Protein AF-A0A455U8P8-F1 (afdb_monomer_lite)

InterPro domains:
  IPR001204 Phosphate transporter [PF01384] (26-111)
  IPR001204 Phosphate transporter [PTHR11101] (10-109)

Organism: NCBI:txid115553

pLDDT: mean 70.41, std 20.1, range [30.38, 93.94]

Secondary structure (DSSP, 8-state):
-HHHHHHHHHHHHHHHHHHHHHHHHHHHHHHHHHHHHHHHTTSS-HHHHHHHHHHHHHHHHHHHHHHHHHHHHHHH--SSTTTT-HHHHHHHHHHHHHHHHHHHHHHHHTTTSSS-S---HHHHHHHHHTT---GGG--S----TTSSPPPPPSSS-------

Structure (mmCIF, N/CA/C/O backbone):
data_AF-A0A455U8P8-F1
#
_entry.id   AF-A0A455U8P8-F1
#
loop_
_atom_site.group_PDB
_atom_site.id
_atom_site.type_symbol
_atom_site.label_atom_id
_atom_site.label_alt_id
_atom_site.label_comp_id
_atom_site.label_asym_id
_atom_site.label_entity_id
_atom_site.label_seq_id
_atom_site.pdbx_PDB_ins_code
_atom_site.Cartn_x
_atom_site.Cartn_y
_atom_site.Cartn_z
_atom_site.occupancy
_atom_site.B_iso_or_equiv
_atom_site.auth_seq_id
_atom_site.auth_comp_id
_atom_site.auth_asym_id
_atom_site.auth_atom_id
_atom_site.pdbx_PDB_model_num
ATOM 1 N N . MET A 1 1 ? 19.861 -2.824 -22.947 1.00 58.22 1 MET A N 1
ATOM 2 C CA . MET A 1 1 ? 19.639 -4.209 -22.453 1.00 58.22 1 MET A CA 1
ATOM 3 C C . MET A 1 1 ? 20.683 -4.732 -21.451 1.00 58.22 1 MET A C 1
ATOM 5 O O . MET A 1 1 ? 20.350 -5.640 -20.706 1.00 58.22 1 MET A O 1
ATOM 9 N N . LEU A 1 2 ? 21.905 -4.183 -21.357 1.00 64.19 2 LEU A N 1
ATOM 10 C CA . LEU A 1 2 ? 22.936 -4.694 -20.425 1.00 64.19 2 LEU A CA 1
ATOM 11 C C . LEU A 1 2 ? 22.670 -4.384 -18.937 1.00 64.19 2 LEU A C 1
ATOM 13 O O . LEU A 1 2 ? 22.961 -5.204 -18.075 1.00 64.19 2 LEU A O 1
ATOM 17 N N . ILE A 1 3 ? 22.071 -3.231 -18.626 1.00 69.31 3 ILE A N 1
ATOM 18 C CA . ILE A 1 3 ? 21.894 -2.767 -17.237 1.00 69.31 3 ILE A CA 1
ATOM 19 C C . ILE A 1 3 ? 20.858 -3.607 -16.473 1.00 69.31 3 ILE A C 1
ATOM 21 O O . ILE A 1 3 ? 21.088 -3.963 -15.323 1.00 69.31 3 ILE A O 1
ATOM 25 N N . ILE A 1 4 ? 19.743 -3.973 -17.115 1.00 71.56 4 ILE A N 1
ATOM 26 C CA . ILE A 1 4 ? 18.697 -4.801 -16.490 1.00 71.56 4 ILE A CA 1
ATOM 27 C C . ILE A 1 4 ? 19.189 -6.243 -16.303 1.00 71.56 4 ILE A C 1
ATOM 29 O O . ILE A 1 4 ? 18.927 -6.845 -15.271 1.00 71.56 4 ILE A O 1
ATOM 33 N N . ALA A 1 5 ? 19.945 -6.787 -17.261 1.00 70.12 5 ALA A N 1
ATOM 34 C CA . ALA A 1 5 ? 20.498 -8.137 -17.149 1.00 70.12 5 ALA A CA 1
ATOM 35 C C . ALA A 1 5 ? 21.582 -8.245 -16.058 1.00 70.12 5 ALA A C 1
ATOM 37 O O . ALA A 1 5 ? 21.704 -9.284 -15.420 1.00 70.12 5 ALA A O 1
ATOM 38 N N . GLN A 1 6 ? 22.343 -7.171 -15.819 1.00 77.75 6 GLN A N 1
ATOM 39 C CA . GLN A 1 6 ? 23.411 -7.143 -14.814 1.00 77.75 6 GLN A CA 1
ATOM 40 C C . GLN A 1 6 ? 22.923 -6.745 -13.407 1.00 77.75 6 GLN A C 1
ATOM 42 O O . GLN A 1 6 ? 23.487 -7.199 -12.415 1.00 77.75 6 GLN A O 1
ATOM 47 N N . HIS A 1 7 ? 21.886 -5.905 -13.302 1.00 81.62 7 HIS A N 1
ATOM 48 C CA . HIS A 1 7 ? 21.385 -5.357 -12.031 1.00 81.62 7 HIS A CA 1
ATOM 49 C C . HIS A 1 7 ? 19.903 -5.663 -11.759 1.00 81.62 7 HIS A C 1
ATOM 51 O O . HIS A 1 7 ? 19.291 -5.031 -10.898 1.00 81.62 7 HIS A O 1
ATOM 57 N N . GLY A 1 8 ? 19.317 -6.636 -12.461 1.00 80.75 8 GLY A N 1
ATOM 58 C CA . GLY A 1 8 ? 17.904 -7.010 -12.328 1.00 80.75 8 GLY A CA 1
ATOM 59 C C . GLY A 1 8 ? 17.492 -7.325 -10.890 1.00 80.75 8 GLY A C 1
ATOM 60 O O . GLY A 1 8 ? 16.476 -6.820 -10.423 1.00 80.75 8 GLY A O 1
ATOM 61 N N . GLU A 1 9 ? 18.336 -8.053 -10.156 1.00 84.62 9 GLU A N 1
ATOM 62 C CA . GLU A 1 9 ? 18.112 -8.383 -8.741 1.00 84.62 9 GLU A CA 1
ATOM 63 C C . GLU A 1 9 ? 17.946 -7.133 -7.864 1.00 84.62 9 GLU A C 1
ATOM 65 O O . GLU A 1 9 ? 17.053 -7.061 -7.023 1.00 84.62 9 GLU A O 1
ATOM 70 N N . ILE A 1 10 ? 18.757 -6.097 -8.102 1.00 88.19 10 ILE A N 1
ATOM 71 C CA . ILE A 1 10 ? 18.686 -4.837 -7.350 1.00 88.19 10 ILE A CA 1
ATOM 72 C C . ILE A 1 10 ? 17.360 -4.131 -7.638 1.00 88.19 10 ILE A C 1
ATOM 74 O O . ILE A 1 10 ? 16.717 -3.635 -6.715 1.00 88.19 10 ILE A O 1
ATOM 78 N N . PHE A 1 11 ? 16.916 -4.113 -8.897 1.00 87.38 11 PHE A 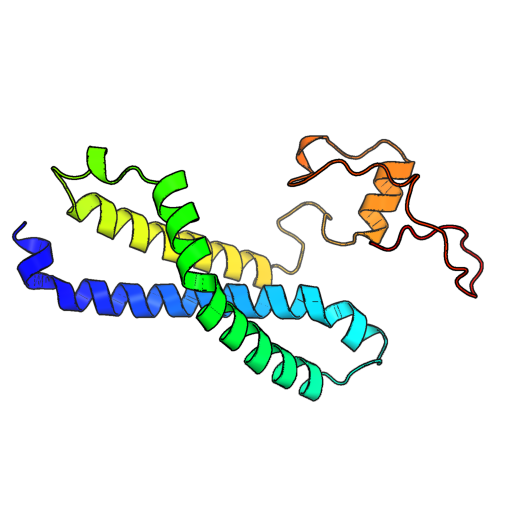N 1
ATOM 79 C CA . PHE A 1 11 ? 15.634 -3.507 -9.256 1.00 87.38 11 PHE A CA 1
ATOM 80 C C . PHE A 1 11 ? 14.444 -4.246 -8.648 1.00 87.38 11 PHE A C 1
ATOM 82 O O . PHE A 1 11 ? 13.507 -3.591 -8.200 1.00 87.38 11 PHE A O 1
ATOM 89 N N . ILE A 1 12 ? 14.487 -5.579 -8.576 1.00 88.75 12 ILE A N 1
ATOM 90 C CA . ILE A 1 12 ? 13.439 -6.375 -7.925 1.00 88.75 12 ILE A CA 1
ATOM 91 C C . ILE A 1 12 ? 13.404 -6.080 -6.424 1.00 88.75 12 ILE A C 1
ATOM 93 O O . ILE A 1 12 ? 12.334 -5.809 -5.883 1.00 88.75 12 ILE A O 1
ATOM 97 N N . ILE A 1 13 ? 14.561 -6.048 -5.757 1.00 91.69 13 ILE A N 1
ATOM 98 C CA . ILE A 1 13 ? 14.643 -5.711 -4.328 1.00 91.69 13 ILE A CA 1
ATOM 99 C C . ILE A 1 13 ? 14.079 -4.307 -4.070 1.00 91.69 13 ILE A C 1
ATOM 101 O O . ILE A 1 13 ? 13.269 -4.125 -3.160 1.00 91.69 13 ILE A O 1
ATOM 105 N N . LEU A 1 14 ? 14.452 -3.319 -4.887 1.00 91.12 14 LEU A N 1
ATOM 106 C CA . LEU A 1 14 ? 13.919 -1.958 -4.785 1.00 91.12 14 LEU A CA 1
ATOM 107 C C . LEU A 1 14 ? 12.408 -1.911 -5.043 1.00 91.12 14 LEU A C 1
ATOM 109 O O . LEU A 1 14 ? 11.691 -1.244 -4.300 1.00 91.12 14 LEU A O 1
ATOM 113 N N . ALA A 1 15 ? 11.910 -2.643 -6.042 1.00 89.94 15 ALA A N 1
ATOM 114 C CA . ALA A 1 15 ? 10.481 -2.738 -6.328 1.00 89.94 15 ALA A CA 1
ATOM 115 C C . ALA A 1 15 ? 9.707 -3.330 -5.143 1.00 89.94 15 ALA A C 1
ATOM 117 O O . ALA A 1 15 ? 8.665 -2.795 -4.770 1.00 89.94 15 ALA A O 1
ATOM 118 N N . CYS A 1 16 ? 10.229 -4.382 -4.507 1.00 91.88 16 CYS A N 1
ATOM 119 C CA . CYS A 1 16 ? 9.635 -4.963 -3.306 1.00 91.88 16 CYS A CA 1
ATOM 120 C C . CYS A 1 16 ? 9.623 -3.968 -2.140 1.00 91.88 16 CYS A C 1
ATOM 122 O O . CYS A 1 16 ? 8.599 -3.830 -1.474 1.00 91.88 16 CYS A O 1
ATOM 124 N N . LEU A 1 17 ? 10.721 -3.243 -1.907 1.00 93.94 17 LEU A N 1
ATOM 125 C CA . LEU A 1 17 ? 10.805 -2.252 -0.829 1.00 93.94 17 LEU A CA 1
ATOM 126 C C . LEU A 1 17 ? 9.837 -1.082 -1.044 1.00 93.94 17 LEU A C 1
ATOM 128 O O . LEU A 1 17 ? 9.094 -0.721 -0.131 1.00 93.94 17 LEU A O 1
ATOM 132 N N . PHE A 1 18 ? 9.810 -0.499 -2.243 1.00 92.69 18 PHE A N 1
ATOM 133 C CA . PHE A 1 18 ? 8.931 0.633 -2.554 1.00 92.69 18 PHE A CA 1
ATOM 134 C C . PHE A 1 18 ? 7.466 0.209 -2.651 1.00 92.69 18 PHE A C 1
ATOM 136 O O . PHE A 1 18 ? 6.588 0.928 -2.176 1.00 92.69 18 PHE A O 1
ATOM 143 N N . GLY A 1 19 ? 7.204 -0.979 -3.198 1.00 90.44 19 GLY A N 1
ATOM 144 C CA . GLY A 1 19 ? 5.880 -1.591 -3.217 1.00 90.44 19 GLY A CA 1
ATOM 145 C C . GLY A 1 19 ? 5.348 -1.843 -1.810 1.00 90.44 19 GLY A C 1
ATOM 146 O O . GLY A 1 19 ? 4.220 -1.465 -1.515 1.00 90.44 19 GLY A O 1
ATOM 147 N N . PHE A 1 20 ? 6.170 -2.391 -0.911 1.00 91.56 20 PHE A N 1
ATOM 148 C CA . PHE A 1 20 ? 5.788 -2.592 0.487 1.00 91.56 20 PHE A CA 1
ATOM 149 C C . PHE A 1 20 ? 5.511 -1.265 1.204 1.00 91.56 20 PHE A C 1
ATOM 151 O O . PHE A 1 20 ? 4.504 -1.133 1.898 1.00 91.56 20 PHE A O 1
ATOM 158 N N . PHE A 1 21 ? 6.373 -0.265 1.002 1.00 91.25 21 PHE A N 1
ATOM 159 C CA . PHE A 1 21 ? 6.192 1.070 1.569 1.00 91.25 21 PHE A CA 1
ATOM 160 C C . PHE A 1 21 ? 4.868 1.714 1.131 1.00 91.25 21 PHE A C 1
ATOM 162 O O . PHE A 1 21 ? 4.121 2.231 1.963 1.00 91.25 21 PHE A O 1
ATOM 169 N N . MET A 1 22 ? 4.549 1.641 -0.161 1.00 89.06 22 MET A N 1
ATOM 170 C CA . MET A 1 22 ? 3.295 2.156 -0.706 1.00 89.06 22 MET A CA 1
ATOM 171 C C . MET A 1 22 ? 2.087 1.357 -0.194 1.00 89.06 22 MET A C 1
ATOM 173 O O . MET A 1 22 ? 1.134 1.958 0.302 1.00 89.06 22 MET A O 1
ATOM 177 N N . ALA A 1 23 ? 2.144 0.021 -0.236 1.00 89.81 23 ALA A N 1
ATOM 178 C CA . ALA A 1 23 ? 1.051 -0.853 0.191 1.00 89.81 23 ALA A CA 1
ATOM 179 C C . ALA A 1 23 ? 0.694 -0.659 1.670 1.00 89.81 23 ALA A C 1
ATOM 181 O O . ALA A 1 23 ? -0.485 -0.629 2.022 1.00 89.81 23 ALA A O 1
ATOM 182 N N . TRP A 1 24 ? 1.695 -0.460 2.533 1.00 88.00 24 TRP A N 1
ATOM 183 C CA . TRP A 1 24 ? 1.458 -0.137 3.937 1.00 88.00 24 TRP A CA 1
ATOM 184 C C . TRP A 1 24 ? 0.693 1.183 4.093 1.00 88.00 24 TRP A C 1
ATOM 186 O O . TRP A 1 24 ? -0.291 1.247 4.835 1.00 88.00 24 TRP A O 1
ATOM 196 N N . GLY A 1 25 ? 1.107 2.223 3.367 1.00 84.62 25 GLY A N 1
ATOM 197 C CA . GLY A 1 25 ? 0.414 3.507 3.373 1.00 84.62 25 GLY A CA 1
ATOM 198 C C . GLY A 1 25 ? -1.031 3.392 2.884 1.00 84.62 25 GLY A C 1
ATOM 199 O O . GLY A 1 25 ? -1.927 3.957 3.508 1.00 84.62 25 GLY A O 1
ATOM 200 N N . VAL A 1 26 ? -1.280 2.659 1.795 1.00 85.50 26 VAL A N 1
ATOM 201 C CA . VAL A 1 26 ? -2.631 2.492 1.225 1.00 85.50 26 VAL A CA 1
ATOM 202 C C . VAL A 1 26 ? -3.526 1.737 2.198 1.00 85.50 26 VAL A C 1
ATOM 204 O O . VAL A 1 26 ? -4.550 2.276 2.612 1.00 85.50 26 VAL A O 1
ATOM 207 N N . GLY A 1 27 ? -3.080 0.576 2.684 1.00 85.88 27 GLY A N 1
ATOM 208 C CA . GLY A 1 27 ? -3.865 -0.232 3.616 1.00 85.88 27 GLY A CA 1
ATOM 209 C C . GLY A 1 27 ? -4.219 0.518 4.905 1.00 85.88 27 GLY A C 1
ATOM 210 O O . GLY A 1 27 ? -5.352 0.451 5.375 1.00 85.88 27 GLY A O 1
ATOM 211 N N . ALA A 1 28 ? -3.296 1.308 5.465 1.00 83.56 28 ALA A N 1
ATOM 212 C CA . ALA A 1 28 ? -3.592 2.111 6.654 1.00 83.56 28 ALA A CA 1
ATOM 213 C C . ALA A 1 28 ? -4.678 3.176 6.400 1.00 83.56 28 ALA A C 1
ATOM 215 O O . ALA A 1 28 ? -5.527 3.421 7.263 1.00 83.56 28 ALA A O 1
ATOM 216 N N . ASN A 1 29 ? -4.664 3.808 5.224 1.00 83.38 29 ASN A N 1
ATOM 217 C CA . ASN A 1 29 ? -5.640 4.832 4.855 1.00 83.38 29 ASN A CA 1
ATOM 218 C C . ASN A 1 29 ? -7.017 4.243 4.533 1.00 83.38 29 ASN A C 1
ATOM 220 O O . ASN A 1 29 ? -8.029 4.842 4.916 1.00 83.38 29 ASN A O 1
ATOM 224 N N . ASP A 1 30 ? -7.050 3.079 3.890 1.00 86.06 30 ASP A N 1
ATOM 225 C CA . ASP A 1 30 ? -8.280 2.402 3.485 1.00 86.06 30 ASP A CA 1
ATOM 226 C C . ASP A 1 30 ? -9.017 1.836 4.699 1.00 86.06 30 ASP A C 1
ATOM 228 O O . ASP A 1 30 ? -10.209 2.096 4.879 1.00 86.06 30 ASP A O 1
ATOM 232 N N . VAL A 1 31 ? -8.296 1.202 5.631 1.00 81.81 31 VAL A N 1
ATOM 233 C CA . VAL A 1 31 ? -8.877 0.709 6.890 1.00 81.81 31 VAL A CA 1
ATOM 234 C C . VAL A 1 31 ? -9.432 1.854 7.737 1.00 81.81 31 VAL A C 1
ATOM 236 O O . VAL A 1 31 ? -10.525 1.736 8.293 1.00 81.81 31 VAL A O 1
ATOM 239 N N . ALA A 1 32 ? -8.727 2.987 7.817 1.00 80.56 32 ALA A N 1
ATOM 240 C CA . ALA A 1 32 ? -9.218 4.160 8.538 1.00 80.56 32 ALA A CA 1
ATOM 241 C C . ALA A 1 32 ? -10.502 4.734 7.912 1.00 80.56 32 ALA A C 1
ATOM 243 O O . ALA A 1 32 ? -11.377 5.217 8.634 1.00 80.56 32 ALA A O 1
ATOM 244 N N . ASN A 1 33 ? -10.628 4.665 6.585 1.00 78.31 33 ASN A N 1
ATOM 245 C CA . ASN A 1 33 ? -11.801 5.141 5.858 1.00 78.31 33 ASN A CA 1
ATOM 246 C C . ASN A 1 33 ? -12.999 4.189 6.002 1.00 78.31 33 ASN A C 1
ATOM 248 O O . ASN A 1 33 ? -14.116 4.643 6.233 1.00 78.31 33 ASN A O 1
ATOM 252 N N . ALA A 1 34 ? -12.764 2.879 5.906 1.00 80.75 34 ALA A N 1
ATOM 253 C CA . ALA A 1 34 ? -13.811 1.860 5.957 1.00 80.75 34 ALA A CA 1
ATOM 254 C C . ALA A 1 34 ? -14.312 1.580 7.384 1.00 80.75 34 ALA A C 1
ATOM 256 O O . ALA A 1 34 ? -15.502 1.359 7.595 1.00 80.75 34 ALA A O 1
ATOM 257 N N . MET A 1 35 ? -13.420 1.603 8.379 1.00 81.00 35 MET A N 1
ATOM 258 C CA . MET A 1 35 ? -13.738 1.19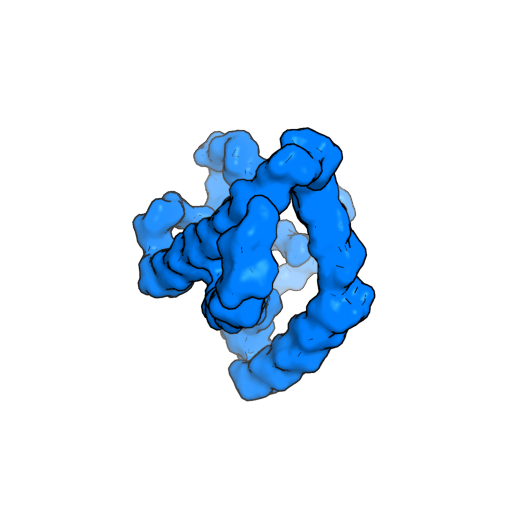3 9.755 1.00 81.00 35 MET A CA 1
ATOM 259 C C . MET A 1 35 ? -13.809 2.361 10.747 1.00 81.00 35 MET A C 1
ATOM 261 O O . MET A 1 35 ? -14.141 2.152 11.915 1.00 81.00 35 MET A O 1
ATOM 265 N N . GLY A 1 36 ? -13.543 3.597 10.312 1.00 79.50 36 GLY A N 1
ATOM 266 C CA . GLY A 1 36 ? -13.541 4.777 11.184 1.00 79.50 36 GLY A CA 1
ATOM 267 C C . GLY A 1 36 ? -14.899 5.075 11.830 1.00 79.50 36 GLY A C 1
ATOM 268 O O . GLY A 1 36 ? -14.961 5.405 13.014 1.00 79.50 36 GLY A O 1
ATOM 269 N N . THR A 1 37 ? -15.999 4.906 11.093 1.00 80.94 37 THR A N 1
ATOM 270 C CA . THR A 1 37 ? -17.366 5.145 11.595 1.00 80.94 37 THR A CA 1
ATOM 271 C C . THR A 1 37 ? -17.833 4.041 12.540 1.00 80.94 37 THR A C 1
ATOM 273 O O . THR A 1 37 ? -18.390 4.340 13.594 1.00 80.94 37 THR A O 1
ATOM 276 N N . SER A 1 38 ? -17.554 2.779 12.211 1.00 81.25 38 SER A N 1
ATOM 277 C CA . SER A 1 38 ? -17.922 1.603 13.013 1.00 81.25 38 SER A CA 1
ATOM 278 C C . SER A 1 38 ? -17.147 1.520 14.332 1.00 81.25 38 SER A C 1
ATOM 280 O O . SER A 1 38 ? -17.705 1.141 15.364 1.00 81.25 38 SER A O 1
ATOM 282 N N . VAL A 1 39 ? -15.868 1.909 14.327 1.00 83.12 39 VAL A N 1
ATOM 283 C CA . VAL A 1 39 ? -15.066 2.036 15.554 1.00 83.12 39 VAL A CA 1
ATOM 284 C C . VAL A 1 39 ? -15.477 3.286 16.343 1.00 83.12 39 VAL A C 1
ATOM 286 O O . VAL A 1 39 ? -15.590 3.232 17.568 1.00 83.12 39 VAL A O 1
ATOM 289 N N . GLY A 1 40 ? -15.758 4.403 15.662 1.00 77.69 40 GLY A N 1
ATOM 290 C CA . GLY A 1 40 ? -16.180 5.664 16.284 1.00 77.69 40 GLY A CA 1
ATOM 291 C C . GLY A 1 40 ? -17.552 5.600 16.964 1.00 77.69 40 GLY A C 1
ATOM 292 O O . GLY A 1 40 ? -17.743 6.203 18.019 1.00 77.69 40 GLY A O 1
ATOM 293 N N . SER A 1 41 ? -18.488 4.817 16.418 1.00 85.75 41 SER A N 1
ATOM 294 C CA . SER A 1 41 ? -19.809 4.555 17.009 1.00 85.75 41 SER A CA 1
ATOM 295 C C . SER A 1 41 ? -19.788 3.506 18.124 1.00 85.75 41 SER A C 1
ATOM 297 O O . SER A 1 41 ? -20.826 3.237 18.726 1.00 85.75 41 SER A O 1
ATOM 299 N N . LYS A 1 42 ? -18.616 2.922 18.421 1.00 81.25 42 LYS A N 1
ATOM 300 C CA . LYS A 1 42 ? -18.432 1.791 19.348 1.00 81.25 42 LYS A CA 1
ATOM 301 C C . LYS A 1 42 ? -19.201 0.525 18.944 1.00 81.25 42 LYS A C 1
ATOM 303 O O . LYS A 1 42 ? -19.416 -0.339 19.789 1.00 81.25 42 LYS A O 1
ATOM 308 N N . ALA A 1 43 ? -19.580 0.387 17.671 1.00 84.25 43 ALA A N 1
ATOM 309 C CA . ALA A 1 43 ? -20.189 -0.841 17.162 1.00 84.25 43 ALA A CA 1
ATOM 310 C C . ALA A 1 43 ? -19.184 -2.007 17.145 1.00 84.25 43 ALA A C 1
ATOM 312 O O . ALA A 1 43 ? -19.553 -3.148 17.415 1.00 84.25 43 ALA A O 1
ATOM 313 N N . ILE A 1 44 ? -17.908 -1.717 16.866 1.00 84.62 44 ILE A N 1
ATOM 314 C CA . ILE A 1 44 ? -16.807 -2.691 16.875 1.00 84.62 44 ILE A CA 1
ATOM 315 C C . ILE A 1 44 ? -15.581 -2.130 17.603 1.00 84.62 44 ILE A C 1
ATOM 317 O O . ILE A 1 44 ? -15.325 -0.926 17.594 1.00 84.62 44 ILE A O 1
ATOM 321 N N . THR A 1 45 ? -14.793 -3.002 18.234 1.00 87.88 45 THR A N 1
ATOM 322 C CA . THR A 1 45 ? -13.537 -2.589 18.883 1.00 87.88 45 THR A CA 1
ATOM 323 C C . THR A 1 45 ? -12.396 -2.461 17.870 1.00 87.88 45 THR A C 1
ATOM 325 O O . THR A 1 45 ? -12.375 -3.150 16.851 1.00 87.88 45 THR A O 1
ATOM 328 N N . ILE A 1 46 ? -11.386 -1.637 18.178 1.00 86.00 46 ILE A N 1
ATOM 329 C CA . ILE A 1 46 ? -10.196 -1.445 17.321 1.00 86.00 46 ILE A CA 1
ATOM 330 C C . ILE A 1 46 ? -9.509 -2.782 17.001 1.00 86.00 46 ILE A C 1
ATOM 332 O O . ILE A 1 46 ? -9.096 -3.017 15.869 1.00 86.00 46 ILE A O 1
ATOM 336 N N . LYS A 1 47 ? -9.429 -3.694 17.979 1.00 86.81 47 LYS A N 1
ATOM 337 C CA . LYS A 1 47 ? -8.802 -5.012 17.787 1.00 86.81 47 LYS A CA 1
ATOM 338 C C . LYS A 1 47 ? -9.564 -5.871 16.774 1.00 86.81 47 LYS A C 1
ATOM 340 O O . LYS A 1 47 ? -8.940 -6.536 15.955 1.00 86.81 47 LYS A O 1
ATOM 345 N N . GLN A 1 48 ? -10.897 -5.837 16.816 1.00 88.00 48 GLN A N 1
ATOM 346 C CA . GLN A 1 48 ? -11.738 -6.554 15.854 1.00 88.00 48 GLN A CA 1
ATOM 347 C C . GLN A 1 48 ? -11.636 -5.933 14.460 1.00 88.00 48 GLN A C 1
ATOM 349 O O . GLN A 1 48 ? -11.498 -6.666 13.486 1.00 88.00 48 GLN A O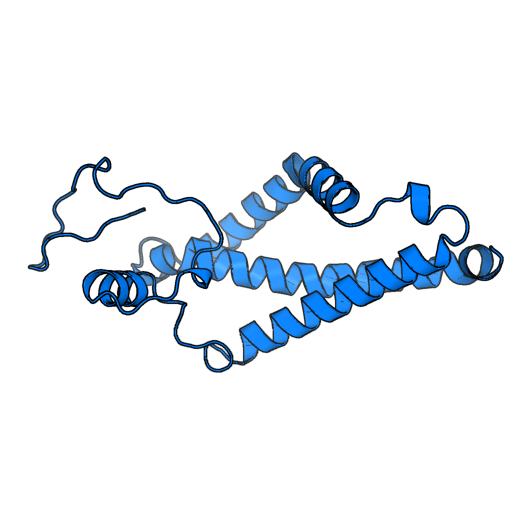 1
ATOM 354 N N . ALA A 1 49 ? -11.633 -4.600 14.371 1.00 86.69 49 ALA A N 1
ATOM 355 C CA . ALA A 1 49 ? -11.487 -3.892 13.103 1.00 86.69 49 ALA A CA 1
ATOM 356 C C . ALA A 1 49 ? -10.171 -4.249 12.391 1.0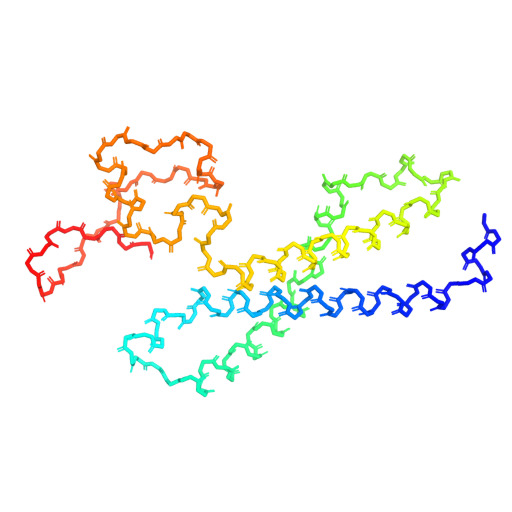0 86.69 49 ALA A C 1
ATOM 358 O O . ALA A 1 49 ? -10.186 -4.512 11.193 1.00 86.69 49 ALA A O 1
ATOM 359 N N . ILE A 1 50 ? -9.055 -4.339 13.126 1.00 88.12 50 ILE A N 1
ATOM 360 C CA . ILE A 1 50 ? -7.755 -4.737 12.561 1.00 88.12 50 ILE A CA 1
ATOM 361 C C . ILE A 1 50 ? -7.786 -6.184 12.051 1.00 88.12 50 ILE A C 1
ATOM 363 O O . ILE A 1 50 ? -7.291 -6.453 10.961 1.00 88.12 50 ILE A O 1
ATOM 367 N N . LEU A 1 51 ? -8.373 -7.119 12.806 1.00 90.31 51 LEU A N 1
ATOM 368 C CA . LEU A 1 51 ? -8.428 -8.525 12.391 1.00 90.31 51 LEU A CA 1
ATOM 369 C C . LEU A 1 51 ? -9.256 -8.706 11.109 1.00 90.31 51 LEU A C 1
ATOM 371 O O . LEU A 1 51 ? -8.838 -9.418 10.199 1.00 90.31 51 LEU A O 1
ATOM 375 N N . ILE A 1 52 ? -10.405 -8.032 11.034 1.00 89.06 52 ILE A N 1
ATOM 376 C CA . ILE A 1 52 ? -11.268 -8.023 9.847 1.00 89.06 52 ILE A CA 1
ATOM 377 C C . ILE A 1 52 ? -10.514 -7.400 8.669 1.00 89.06 52 ILE A C 1
ATOM 379 O O . ILE A 1 52 ? -10.455 -8.008 7.605 1.00 89.06 52 ILE A O 1
ATOM 383 N N . ALA A 1 53 ? -9.886 -6.239 8.870 1.00 88.69 53 ALA A N 1
ATOM 384 C CA . ALA A 1 53 ? -9.098 -5.572 7.841 1.00 88.69 53 ALA A CA 1
ATOM 385 C C . ALA A 1 53 ? -8.024 -6.489 7.246 1.00 88.69 53 ALA A C 1
ATOM 387 O O . ALA A 1 53 ? -7.972 -6.645 6.036 1.00 88.69 53 ALA A O 1
ATOM 388 N N . VAL A 1 54 ? -7.220 -7.164 8.074 1.00 90.19 54 VAL A N 1
ATOM 389 C CA . VAL A 1 54 ? -6.159 -8.057 7.579 1.00 90.19 54 VAL A CA 1
ATOM 390 C C . VAL A 1 54 ? -6.721 -9.171 6.694 1.00 90.19 54 VAL A C 1
ATOM 392 O O . VAL A 1 54 ? -6.159 -9.447 5.638 1.00 90.19 54 VAL A O 1
ATOM 395 N N . VAL A 1 55 ? -7.827 -9.802 7.094 1.00 92.25 55 VAL A N 1
ATOM 396 C CA . VAL A 1 55 ? -8.420 -10.907 6.328 1.00 92.25 55 VAL A CA 1
ATOM 397 C C . VAL A 1 55 ? -9.023 -10.407 5.016 1.00 92.25 55 VAL A C 1
ATOM 399 O O . VAL A 1 55 ? -8.725 -10.962 3.962 1.00 92.25 55 VAL A O 1
ATOM 402 N N . PHE A 1 56 ? -9.854 -9.367 5.058 1.00 90.19 56 PHE A N 1
ATOM 403 C CA . PHE A 1 56 ? -10.570 -8.897 3.872 1.00 90.19 56 PHE A CA 1
ATOM 404 C C . PHE A 1 56 ? -9.668 -8.156 2.879 1.00 90.19 56 PHE A C 1
ATOM 406 O O . PHE A 1 56 ? -9.817 -8.372 1.679 1.00 90.19 56 PHE A O 1
ATOM 413 N N . GLU A 1 57 ? -8.695 -7.370 3.345 1.00 89.69 57 GLU A N 1
ATOM 414 C CA . GLU A 1 57 ? -7.716 -6.708 2.470 1.00 89.69 57 GLU A CA 1
ATOM 415 C C . GLU A 1 57 ? -6.808 -7.734 1.784 1.00 89.69 57 GLU A C 1
ATOM 417 O O . GLU A 1 57 ? -6.574 -7.662 0.578 1.00 89.69 57 GLU A O 1
ATOM 422 N N . PHE A 1 58 ? -6.344 -8.749 2.522 1.00 90.81 58 PHE A N 1
ATOM 423 C CA . PHE A 1 58 ? -5.525 -9.810 1.939 1.00 90.81 58 PHE A CA 1
ATOM 424 C C . PHE A 1 58 ? -6.310 -10.641 0.917 1.00 90.81 58 PHE A C 1
ATOM 426 O O . PHE A 1 58 ? -5.813 -10.911 -0.177 1.00 90.81 58 PHE A O 1
ATOM 433 N N . LEU A 1 59 ? -7.551 -11.020 1.242 1.00 92.44 59 LEU A N 1
ATOM 434 C CA . LEU A 1 59 ? -8.417 -11.753 0.318 1.00 92.44 59 LEU A CA 1
ATOM 435 C C . LEU A 1 59 ? -8.756 -10.924 -0.925 1.00 92.44 59 LEU A C 1
ATOM 437 O O . LEU A 1 59 ? -8.731 -11.463 -2.028 1.00 92.44 59 LEU A O 1
ATOM 441 N N . GLY A 1 60 ? -9.028 -9.627 -0.772 1.00 88.56 60 GLY A N 1
ATOM 442 C CA . GLY A 1 60 ? -9.272 -8.719 -1.892 1.00 88.56 60 GLY A CA 1
ATOM 443 C C . GLY A 1 60 ? -8.062 -8.617 -2.820 1.00 88.56 60 GLY A C 1
ATOM 444 O O . GLY A 1 60 ? -8.198 -8.785 -4.034 1.00 88.56 60 GLY A O 1
ATOM 445 N N . ALA A 1 61 ? -6.866 -8.439 -2.253 1.00 88.12 61 ALA A N 1
ATOM 446 C CA . ALA A 1 61 ? -5.623 -8.406 -3.018 1.00 88.12 61 ALA A CA 1
ATOM 447 C C . ALA A 1 61 ? -5.364 -9.726 -3.767 1.00 88.12 61 ALA A C 1
ATOM 449 O O . ALA A 1 61 ? -4.969 -9.700 -4.932 1.00 88.12 61 ALA A O 1
ATOM 450 N N . TRP A 1 62 ? -5.629 -10.874 -3.133 1.00 90.44 62 TRP A N 1
ATOM 451 C CA . TRP A 1 62 ? -5.423 -12.192 -3.740 1.00 90.44 62 TRP A CA 1
ATOM 452 C C . TRP A 1 62 ? -6.437 -12.514 -4.846 1.00 90.44 62 TRP A C 1
ATOM 454 O O . TRP A 1 62 ? -6.061 -13.040 -5.892 1.00 90.44 62 TRP A O 1
ATOM 464 N N . LEU A 1 63 ? -7.720 -12.215 -4.624 1.00 90.50 63 LEU A N 1
ATOM 465 C CA . LEU A 1 63 ? -8.805 -12.608 -5.529 1.00 90.50 63 LEU A CA 1
ATOM 466 C C . LEU A 1 63 ? -9.016 -11.617 -6.681 1.00 90.50 63 LEU A C 1
ATOM 468 O O . LEU A 1 63 ? -9.276 -12.048 -7.800 1.00 90.50 63 LEU A O 1
ATOM 472 N N . ALA A 1 64 ? -8.908 -10.310 -6.425 1.00 89.12 64 ALA A N 1
ATOM 473 C CA . ALA A 1 64 ? -9.255 -9.258 -7.389 1.00 89.12 64 ALA A CA 1
ATOM 474 C C . ALA A 1 64 ? -8.063 -8.379 -7.818 1.00 89.12 64 ALA A C 1
ATOM 476 O O . ALA A 1 64 ? -8.163 -7.630 -8.791 1.00 89.12 64 ALA A O 1
ATOM 477 N N . GLY A 1 65 ? -6.912 -8.475 -7.143 1.00 85.75 65 GLY A N 1
ATOM 478 C CA . GLY A 1 65 ? -5.759 -7.606 -7.410 1.00 85.75 65 GLY A CA 1
ATOM 479 C C . GLY A 1 65 ? -5.172 -7.755 -8.819 1.00 85.75 65 GLY A C 1
ATOM 480 O O . GLY A 1 65 ? -4.763 -6.765 -9.431 1.00 85.75 65 GLY A O 1
ATOM 481 N N . GLY A 1 66 ? -5.169 -8.975 -9.368 1.00 85.88 66 GLY A N 1
ATOM 482 C CA . GLY A 1 66 ? -4.631 -9.254 -10.703 1.00 85.88 66 GLY A CA 1
ATOM 483 C C . GLY A 1 66 ? -5.390 -8.545 -11.828 1.00 85.88 66 GLY A C 1
ATOM 484 O O . GLY A 1 66 ? -4.777 -7.966 -12.725 1.00 85.88 66 GLY A O 1
ATOM 485 N N . GLU A 1 67 ? -6.722 -8.537 -11.769 1.00 87.25 67 GLU A N 1
ATOM 486 C CA . GLU A 1 67 ? -7.555 -7.916 -12.803 1.00 87.25 67 GLU A CA 1
ATOM 487 C C . GLU A 1 67 ? -7.467 -6.384 -12.761 1.00 87.25 67 GLU A C 1
ATOM 489 O O . GLU A 1 67 ? -7.277 -5.751 -13.801 1.00 87.25 67 GLU A O 1
ATOM 494 N N . VAL A 1 68 ? -7.462 -5.790 -11.563 1.00 84.50 68 VAL A N 1
ATOM 495 C CA . VAL A 1 68 ? -7.291 -4.337 -11.377 1.00 84.50 68 VAL A CA 1
ATOM 496 C C . VAL A 1 68 ? -5.897 -3.875 -11.809 1.00 84.50 68 VAL A C 1
ATOM 498 O O . VAL A 1 68 ? -5.750 -2.849 -12.470 1.00 84.50 68 VAL A O 1
ATOM 501 N N . THR A 1 69 ? -4.849 -4.645 -11.509 1.00 84.94 69 THR A N 1
ATOM 502 C CA . THR A 1 69 ? -3.487 -4.280 -11.933 1.00 84.94 69 THR A CA 1
ATOM 503 C C . THR A 1 69 ? -3.353 -4.315 -13.457 1.00 84.94 69 THR A C 1
ATOM 505 O O . THR A 1 69 ? -2.708 -3.446 -14.046 1.00 84.94 69 THR A O 1
ATOM 508 N N . ASN A 1 70 ? -3.998 -5.280 -14.118 1.00 82.25 70 ASN A N 1
ATOM 509 C CA . ASN A 1 70 ? -3.984 -5.391 -15.576 1.00 82.25 70 ASN A CA 1
ATOM 510 C C . ASN A 1 70 ? -4.696 -4.219 -16.262 1.00 82.25 70 ASN A C 1
ATOM 512 O O . ASN A 1 70 ? -4.212 -3.739 -17.289 1.00 82.25 70 ASN A O 1
ATOM 516 N N . THR A 1 71 ? -5.813 -3.744 -15.708 1.00 85.06 71 THR A N 1
ATOM 517 C CA . THR A 1 71 ? -6.537 -2.590 -16.260 1.00 85.06 71 THR A CA 1
ATOM 518 C C . THR A 1 71 ? -5.784 -1.284 -16.024 1.00 85.06 71 THR A C 1
ATOM 520 O O . THR A 1 71 ? -5.661 -0.493 -16.956 1.00 85.06 71 THR A O 1
ATOM 523 N N . ILE A 1 72 ? -5.186 -1.085 -14.844 1.00 83.06 72 ILE A N 1
ATOM 524 C CA . ILE A 1 72 ? -4.360 0.098 -14.554 1.00 83.06 72 ILE A CA 1
ATOM 525 C C . ILE A 1 72 ? -3.116 0.132 -15.448 1.00 83.06 72 ILE A C 1
ATOM 527 O O . ILE A 1 72 ? -2.817 1.166 -16.045 1.00 83.06 72 ILE A O 1
ATOM 531 N N . ARG A 1 73 ? -2.403 -0.996 -15.588 1.00 76.50 73 ARG A N 1
ATOM 532 C CA . ARG A 1 73 ? -1.193 -1.060 -16.419 1.00 76.50 73 ARG A CA 1
ATOM 533 C C . ARG A 1 73 ? -1.496 -0.680 -17.866 1.00 76.50 73 ARG A C 1
ATOM 535 O O . ARG A 1 73 ? -0.802 0.172 -18.403 1.00 76.50 73 ARG A O 1
ATOM 542 N N . LYS A 1 74 ? -2.533 -1.277 -18.461 1.00 78.19 74 LYS A N 1
ATOM 543 C CA . LYS A 1 74 ? -2.926 -1.024 -19.859 1.00 78.19 74 LYS A CA 1
ATOM 544 C C . LYS A 1 74 ? -3.563 0.351 -20.069 1.00 78.19 74 LYS A C 1
ATOM 546 O O . LYS A 1 74 ? -3.451 0.906 -21.151 1.00 78.19 74 LYS A O 1
ATOM 551 N N . GLY A 1 75 ? -4.246 0.888 -19.058 1.00 77.44 75 GLY A N 1
ATOM 552 C CA . GLY A 1 75 ? -4.931 2.177 -19.150 1.00 77.44 75 GLY A CA 1
ATOM 553 C C . GLY A 1 75 ? -4.011 3.394 -19.028 1.00 77.44 75 GLY A C 1
ATOM 554 O O . GLY A 1 75 ? -4.402 4.477 -19.451 1.00 77.44 75 GLY A O 1
ATOM 555 N N . ILE A 1 76 ? -2.815 3.235 -18.446 1.00 78.88 76 ILE A N 1
ATOM 556 C CA . ILE A 1 76 ? -1.877 4.344 -18.195 1.00 78.88 76 ILE A CA 1
ATOM 557 C C . ILE A 1 76 ? -0.633 4.255 -19.084 1.00 78.88 76 ILE A C 1
ATOM 559 O O . ILE A 1 76 ? -0.158 5.281 -19.565 1.00 78.88 76 ILE A O 1
ATOM 563 N N . ILE A 1 77 ? -0.081 3.055 -19.279 1.00 76.62 77 ILE A N 1
ATOM 564 C CA . ILE A 1 77 ? 1.184 2.856 -19.991 1.00 76.62 77 ILE A CA 1
ATOM 565 C C . ILE A 1 77 ? 0.948 1.881 -21.137 1.00 76.62 77 ILE A C 1
ATOM 567 O O . ILE A 1 77 ? 0.649 0.711 -20.902 1.00 76.62 77 ILE A O 1
ATOM 571 N N . ASP A 1 78 ? 1.143 2.354 -22.365 1.00 80.38 78 ASP A N 1
ATOM 572 C CA . ASP A 1 78 ? 1.157 1.504 -23.550 1.00 80.38 78 ASP A CA 1
ATOM 573 C C . ASP A 1 78 ? 2.533 0.812 -23.670 1.00 80.38 78 ASP A C 1
ATOM 575 O O . ASP A 1 78 ? 3.543 1.480 -23.925 1.00 80.38 78 ASP A O 1
ATOM 579 N N . PRO A 1 79 ? 2.622 -0.512 -23.434 1.00 72.81 79 PRO A N 1
ATOM 580 C CA . PRO A 1 79 ? 3.883 -1.234 -23.497 1.00 72.81 79 PRO A CA 1
ATOM 581 C C . PRO A 1 79 ? 4.393 -1.410 -24.932 1.00 72.81 79 PRO A C 1
ATOM 583 O O . PRO A 1 79 ? 5.580 -1.692 -25.086 1.00 72.81 79 PRO A O 1
ATOM 586 N N . GLU A 1 80 ? 3.550 -1.257 -25.962 1.00 79.56 80 GLU A N 1
ATOM 587 C CA . GLU A 1 80 ? 3.968 -1.352 -27.363 1.00 79.56 80 GLU A CA 1
ATOM 588 C C . GLU A 1 80 ? 4.837 -0.157 -27.780 1.00 79.56 80 GLU A C 1
ATOM 590 O O . GLU A 1 80 ? 5.808 -0.332 -28.513 1.00 79.56 80 GLU A O 1
ATOM 595 N N . LEU A 1 81 ? 4.568 1.034 -27.238 1.00 77.56 81 LEU A N 1
ATOM 596 C CA . LEU A 1 81 ? 5.345 2.251 -27.514 1.00 77.56 81 LEU A CA 1
ATOM 597 C C . LEU A 1 81 ? 6.711 2.296 -26.807 1.00 77.56 81 LEU A C 1
ATOM 599 O O . LEU A 1 81 ? 7.554 3.121 -27.147 1.00 77.56 81 LEU A O 1
ATOM 603 N N . LEU A 1 82 ? 6.932 1.438 -25.808 1.00 73.56 82 LEU A N 1
ATOM 604 C CA . LEU A 1 82 ? 8.134 1.411 -24.961 1.00 73.56 82 LEU A CA 1
ATOM 605 C C . LEU A 1 82 ? 8.990 0.150 -25.181 1.00 73.56 82 LEU A C 1
ATOM 607 O O . LEU A 1 82 ? 9.904 -0.112 -24.395 1.00 73.56 82 LEU A O 1
ATOM 611 N N . GLN A 1 83 ? 8.713 -0.634 -26.232 1.00 74.56 83 GLN A N 1
ATOM 612 C CA . GLN A 1 83 ? 9.441 -1.879 -26.523 1.00 74.56 83 GLN A CA 1
ATOM 613 C C . GLN A 1 83 ? 10.923 -1.647 -26.836 1.00 74.56 83 GLN A C 1
ATOM 615 O O . GLN A 1 83 ? 11.754 -2.484 -26.476 1.00 74.56 83 GLN A O 1
ATOM 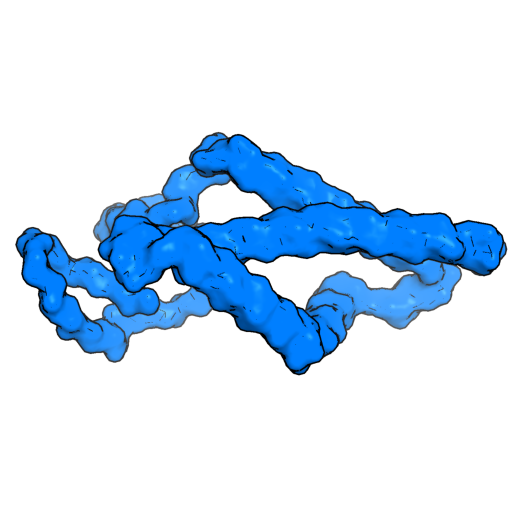620 N N . ASP A 1 84 ? 11.257 -0.505 -27.439 1.00 77.38 84 ASP A N 1
ATOM 621 C CA . ASP A 1 84 ? 12.635 -0.151 -27.789 1.00 77.38 84 ASP A CA 1
ATOM 622 C C . ASP A 1 84 ? 13.496 0.152 -26.545 1.00 77.38 84 ASP A C 1
ATOM 624 O O . ASP A 1 84 ? 14.697 -0.126 -26.533 1.00 77.38 84 ASP A O 1
ATOM 628 N N . ASP A 1 85 ? 12.879 0.627 -25.453 1.00 79.12 85 ASP A N 1
ATOM 629 C CA . ASP A 1 85 ? 13.558 1.027 -24.214 1.00 79.12 85 ASP A CA 1
ATOM 630 C C . ASP A 1 85 ? 12.832 0.541 -22.938 1.00 79.12 85 ASP A C 1
ATOM 632 O O . ASP A 1 85 ? 12.312 1.337 -22.146 1.00 79.12 85 ASP A O 1
ATOM 636 N N . PRO A 1 86 ? 12.877 -0.769 -22.617 1.00 78.56 86 PRO A N 1
ATOM 637 C CA . PRO A 1 86 ? 12.191 -1.327 -21.441 1.00 78.56 86 PRO A CA 1
ATOM 638 C C . PRO A 1 86 ? 12.755 -0.824 -20.103 1.00 78.56 86 PRO A C 1
ATOM 640 O O . PRO A 1 86 ? 12.111 -0.906 -19.060 1.00 78.56 86 PRO A O 1
ATOM 643 N N . GLN A 1 87 ? 13.970 -0.284 -20.127 1.00 81.25 87 GLN A N 1
ATOM 644 C CA . GLN A 1 87 ? 14.634 0.345 -18.986 1.00 81.25 87 GLN A CA 1
ATOM 645 C C . GLN A 1 87 ? 13.872 1.583 -18.500 1.00 81.25 87 GLN A C 1
ATOM 647 O O . GLN A 1 87 ? 13.749 1.785 -17.292 1.00 81.25 87 GLN A O 1
ATOM 652 N N . LEU A 1 88 ? 13.290 2.361 -19.416 1.00 83.12 88 LEU A N 1
ATOM 653 C CA . LEU A 1 88 ? 12.505 3.539 -19.057 1.00 83.12 88 LEU A CA 1
ATOM 654 C C . LEU A 1 88 ? 11.217 3.150 -18.317 1.00 83.12 88 LEU A C 1
ATOM 656 O O . LEU A 1 88 ? 10.832 3.813 -17.355 1.00 83.12 88 LEU A O 1
ATOM 660 N N . LEU A 1 89 ? 10.601 2.032 -18.710 1.00 84.06 89 LEU A N 1
ATOM 661 C CA . LEU A 1 89 ? 9.403 1.498 -18.065 1.00 84.06 89 LEU A CA 1
ATOM 662 C C . LEU A 1 89 ? 9.681 1.069 -16.615 1.00 84.06 89 LEU A C 1
ATOM 664 O O . LEU A 1 89 ? 8.903 1.401 -15.721 1.00 84.06 89 LEU A O 1
ATOM 668 N N . VAL A 1 90 ? 10.812 0.405 -16.354 1.00 85.81 90 VAL A N 1
ATOM 669 C CA . VAL A 1 90 ? 11.207 0.003 -14.990 1.00 85.81 90 VAL A CA 1
ATOM 670 C C . VAL A 1 90 ? 11.460 1.226 -14.105 1.00 85.81 90 VAL A C 1
ATOM 672 O O . VAL A 1 90 ? 10.935 1.296 -12.992 1.00 85.81 90 VAL A O 1
ATOM 675 N N . TYR A 1 91 ? 12.207 2.219 -14.595 1.00 86.31 91 TYR A N 1
ATOM 676 C CA . TYR A 1 91 ? 12.452 3.452 -13.840 1.00 86.31 91 TYR A CA 1
ATOM 677 C C . TYR A 1 91 ? 11.162 4.231 -13.571 1.00 86.31 91 TYR A C 1
ATOM 679 O O . TYR A 1 91 ? 10.966 4.709 -12.454 1.00 86.31 91 TYR A O 1
ATOM 687 N N . GLY A 1 92 ? 10.260 4.309 -14.553 1.00 87.12 92 GLY A N 1
ATOM 688 C CA . GLY A 1 92 ? 8.959 4.959 -14.407 1.00 87.12 92 GLY A CA 1
ATOM 689 C C . GLY A 1 92 ? 8.090 4.304 -13.333 1.00 87.12 92 GLY A C 1
ATOM 690 O O . GLY A 1 92 ? 7.547 4.999 -12.476 1.00 87.12 92 GLY A O 1
ATOM 691 N N . MET A 1 93 ? 8.010 2.970 -13.315 1.00 88.00 93 MET A N 1
ATOM 692 C CA . MET A 1 93 ? 7.242 2.237 -12.302 1.00 88.00 93 MET A CA 1
ATOM 693 C C . MET A 1 93 ? 7.829 2.402 -10.892 1.00 88.00 93 MET A C 1
ATOM 695 O O . MET A 1 93 ? 7.082 2.643 -9.943 1.00 88.00 93 MET A O 1
ATOM 699 N N . LEU A 1 94 ? 9.157 2.341 -10.742 1.00 89.69 94 LEU A N 1
ATOM 700 C CA . LEU A 1 94 ? 9.825 2.559 -9.452 1.00 89.69 94 LEU A CA 1
ATOM 701 C C . LEU A 1 94 ? 9.637 3.993 -8.936 1.00 89.69 94 LEU A C 1
ATOM 703 O O . LEU A 1 94 ? 9.345 4.192 -7.755 1.00 89.69 94 LEU A O 1
ATOM 707 N N . ALA A 1 95 ? 9.765 4.990 -9.817 1.00 89.81 95 ALA A N 1
ATOM 708 C CA . ALA A 1 95 ? 9.539 6.391 -9.475 1.00 89.81 95 ALA A CA 1
ATOM 709 C C . ALA A 1 95 ? 8.078 6.651 -9.080 1.00 89.81 95 ALA A C 1
ATOM 711 O O . ALA A 1 95 ? 7.829 7.359 -8.105 1.00 89.81 95 ALA A O 1
ATOM 712 N N . ALA A 1 96 ? 7.116 6.045 -9.785 1.00 88.62 96 ALA A N 1
ATOM 713 C CA . ALA A 1 96 ? 5.696 6.153 -9.463 1.00 88.62 96 ALA A CA 1
ATOM 714 C C . ALA A 1 96 ? 5.364 5.549 -8.088 1.00 88.62 96 ALA A C 1
ATOM 716 O O . ALA A 1 96 ? 4.652 6.182 -7.309 1.00 88.62 96 ALA A O 1
ATOM 717 N N . LEU A 1 97 ? 5.918 4.375 -7.755 1.00 88.12 97 LEU A N 1
ATOM 718 C CA . LEU A 1 97 ? 5.739 3.740 -6.441 1.00 88.12 97 LEU A CA 1
ATOM 719 C C . LEU A 1 97 ? 6.259 4.623 -5.301 1.00 88.12 97 LEU A C 1
ATOM 721 O O . LEU A 1 97 ? 5.561 4.817 -4.304 1.00 88.12 97 LEU A O 1
ATOM 725 N N . LEU A 1 98 ? 7.455 5.196 -5.461 1.00 89.38 98 LEU A N 1
ATOM 726 C CA . LEU A 1 98 ? 8.022 6.126 -4.485 1.00 89.38 98 LEU A CA 1
ATOM 727 C C . LEU A 1 98 ? 7.203 7.406 -4.363 1.00 89.38 98 LEU A C 1
ATOM 729 O O . LEU A 1 98 ? 6.848 7.789 -3.254 1.00 89.38 98 LEU A O 1
ATOM 733 N N . ALA A 1 99 ? 6.881 8.058 -5.481 1.00 88.50 99 ALA A N 1
ATOM 734 C CA . ALA A 1 99 ? 6.125 9.305 -5.474 1.00 88.50 99 ALA A CA 1
ATOM 735 C C . ALA A 1 99 ? 4.752 9.122 -4.814 1.00 88.50 99 ALA A C 1
ATOM 737 O O . ALA A 1 99 ? 4.386 9.903 -3.935 1.00 88.50 99 ALA A O 1
ATOM 738 N N . ALA A 1 100 ? 4.027 8.058 -5.178 1.00 84.50 100 ALA A N 1
ATOM 739 C CA . ALA A 1 100 ? 2.740 7.723 -4.580 1.00 84.50 100 ALA A CA 1
ATOM 740 C C . ALA A 1 100 ? 2.875 7.420 -3.081 1.00 84.50 100 ALA A C 1
ATOM 742 O O . ALA A 1 100 ? 2.149 8.003 -2.277 1.00 84.50 100 ALA A O 1
ATOM 743 N N . GLY A 1 101 ? 3.830 6.571 -2.685 1.00 83.12 101 GLY A N 1
ATOM 744 C CA . GLY A 1 101 ? 4.061 6.229 -1.280 1.00 83.12 101 GLY A CA 1
ATOM 745 C C . GLY A 1 101 ? 4.464 7.438 -0.431 1.00 83.12 101 GLY A C 1
ATOM 746 O O . GLY A 1 101 ? 3.913 7.656 0.647 1.00 83.12 101 GLY A O 1
ATOM 747 N N . THR A 1 102 ? 5.383 8.274 -0.921 1.00 86.50 102 THR A N 1
ATOM 748 C CA . THR A 1 102 ? 5.820 9.490 -0.223 1.00 86.50 102 THR A CA 1
ATOM 749 C C . THR A 1 102 ? 4.670 10.476 -0.088 1.00 86.50 102 THR A C 1
ATOM 751 O O . THR A 1 102 ? 4.465 11.020 0.996 1.00 86.50 102 THR A O 1
ATOM 754 N N . TRP A 1 103 ? 3.889 10.687 -1.150 1.00 82.50 103 TRP A N 1
ATOM 755 C CA . TRP A 1 103 ? 2.737 11.582 -1.096 1.00 82.50 103 TRP A CA 1
ATOM 756 C C . TRP A 1 103 ? 1.681 11.094 -0.109 1.00 82.50 103 TRP A C 1
ATOM 758 O O . TRP A 1 103 ? 1.141 11.881 0.668 1.00 82.50 103 TRP A O 1
ATOM 768 N N . LEU A 1 104 ? 1.432 9.788 -0.092 1.00 79.88 104 LEU A N 1
ATOM 769 C CA . LEU A 1 104 ? 0.481 9.168 0.813 1.00 79.88 104 LEU A CA 1
ATOM 770 C C . LEU A 1 104 ? 0.927 9.282 2.274 1.00 79.88 104 LEU A C 1
ATOM 772 O O . LEU A 1 104 ? 0.129 9.658 3.127 1.00 79.88 104 LEU A O 1
ATOM 776 N N . LEU A 1 105 ? 2.212 9.061 2.556 1.00 79.62 105 LEU A N 1
ATOM 777 C CA . LEU A 1 105 ? 2.785 9.261 3.887 1.00 79.62 105 LEU A CA 1
ATOM 778 C C . LEU A 1 105 ? 2.688 10.727 4.324 1.00 79.62 105 LEU A C 1
ATOM 780 O O . LEU A 1 105 ? 2.270 11.009 5.447 1.00 79.62 105 LEU A O 1
ATOM 784 N N . VAL A 1 106 ? 3.005 11.671 3.434 1.00 79.50 106 VAL A N 1
ATOM 785 C CA . VAL A 1 106 ? 2.847 13.108 3.703 1.00 79.50 106 VAL A CA 1
ATOM 786 C C . VAL A 1 106 ? 1.383 13.453 3.987 1.00 79.50 106 VAL A C 1
ATOM 788 O O . VAL A 1 106 ? 1.108 14.209 4.922 1.00 79.50 106 VAL A O 1
ATOM 791 N N . ALA A 1 107 ? 0.440 12.888 3.231 1.00 70.62 107 ALA A N 1
ATOM 792 C CA . ALA A 1 107 ? -0.989 13.097 3.431 1.00 70.62 107 ALA A CA 1
ATOM 793 C C . ALA A 1 107 ? -1.473 12.534 4.779 1.00 70.62 107 ALA A C 1
ATOM 795 O O . ALA A 1 107 ? -2.184 13.231 5.507 1.00 70.62 107 ALA A O 1
ATOM 796 N N . SER A 1 108 ? -1.046 11.323 5.146 1.00 71.25 108 SER A N 1
ATOM 797 C CA . SER A 1 108 ? -1.387 10.691 6.425 1.00 71.25 108 SER A CA 1
ATOM 798 C C . SER A 1 108 ? -0.768 11.426 7.618 1.00 71.25 108 SER A C 1
ATOM 800 O O . SER A 1 108 ? -1.446 11.636 8.621 1.00 71.25 108 SER A O 1
ATOM 802 N N . MET A 1 109 ? 0.485 11.886 7.515 1.00 68.00 109 MET A N 1
ATOM 803 C CA . MET A 1 109 ? 1.158 12.634 8.587 1.00 68.00 109 MET A CA 1
ATOM 804 C C . MET A 1 109 ? 0.581 14.035 8.794 1.00 68.00 109 MET A C 1
ATOM 806 O O . MET A 1 109 ? 0.480 14.500 9.927 1.00 68.00 109 MET A O 1
ATOM 810 N N . ARG A 1 110 ? 0.206 14.733 7.715 1.00 61.88 110 ARG A N 1
ATOM 811 C CA . ARG A 1 110 ? -0.325 16.104 7.799 1.00 61.88 110 ARG A CA 1
ATOM 812 C C . ARG A 1 110 ? -1.815 16.174 8.126 1.00 61.88 110 ARG A C 1
ATOM 814 O O . ARG A 1 110 ? -2.361 17.276 8.113 1.00 61.88 110 ARG A O 1
ATOM 821 N N . GLY A 1 111 ? -2.462 15.041 8.416 1.00 53.50 111 GLY A N 1
ATOM 822 C CA . GLY A 1 111 ? -3.715 14.958 9.179 1.00 53.50 111 GLY A CA 1
ATOM 823 C C . GLY A 1 111 ? -4.841 15.919 8.772 1.00 53.50 111 GLY A C 1
ATOM 824 O O . GLY A 1 111 ? -5.627 16.309 9.629 1.00 53.50 111 GLY A O 1
ATOM 825 N N . GLY A 1 112 ? -4.920 16.329 7.499 1.00 53.53 112 GLY A N 1
ATOM 826 C CA . GLY A 1 112 ? -5.958 17.240 6.997 1.00 53.53 112 GLY A CA 1
ATOM 827 C C . GLY A 1 112 ? -5.600 18.729 6.863 1.00 53.53 112 GLY A C 1
ATOM 828 O O . GLY A 1 112 ? -6.515 19.545 6.867 1.00 53.53 112 GLY A O 1
ATOM 829 N N . GLN A 1 113 ? -4.324 19.114 6.726 1.00 42.31 113 GLN A N 1
ATOM 830 C CA . GLN A 1 113 ? -3.946 20.534 6.540 1.00 42.31 113 GLN A CA 1
ATOM 831 C C . GLN A 1 113 ? -3.400 20.899 5.149 1.00 42.31 113 GLN A C 1
ATOM 833 O O . GLN A 1 113 ? -3.272 22.080 4.842 1.00 42.31 113 GLN A O 1
ATOM 838 N N . PHE A 1 114 ? -3.064 19.919 4.303 1.00 42.81 114 PHE A N 1
ATOM 839 C CA . PHE A 1 114 ? -2.496 20.195 2.973 1.00 42.81 114 PHE A CA 1
ATOM 840 C C . PHE A 1 114 ? -3.539 20.215 1.841 1.00 42.81 114 PHE A C 1
ATOM 842 O O . PHE A 1 114 ? -3.328 20.859 0.819 1.00 42.81 114 PHE A O 1
ATOM 849 N N . LEU A 1 115 ? -4.683 19.558 2.030 1.00 39.50 115 LEU A N 1
ATOM 850 C CA . LEU A 1 115 ? -5.836 19.668 1.140 1.00 39.50 115 LEU A CA 1
ATOM 851 C C . LEU A 1 115 ? -6.859 20.576 1.844 1.00 39.50 115 LEU A C 1
ATOM 853 O O . LEU A 1 115 ? -6.986 20.456 3.068 1.00 39.50 115 LEU A O 1
ATOM 857 N N . PRO A 1 116 ? -7.590 21.473 1.148 1.00 36.12 116 PRO A N 1
ATOM 858 C CA . PRO A 1 116 ? -8.753 22.145 1.736 1.00 36.12 116 PRO A CA 1
ATOM 859 C C . PRO A 1 116 ? -9.675 21.123 2.443 1.00 36.12 116 PRO A C 1
ATOM 861 O O . PRO A 1 116 ? -9.539 19.924 2.220 1.00 36.12 116 PRO A O 1
ATOM 864 N N . PRO A 1 117 ? -10.588 21.538 3.336 1.00 42.66 117 PRO A N 1
ATOM 865 C CA . PRO A 1 117 ? -11.275 20.642 4.277 1.00 42.66 117 PRO A CA 1
ATOM 866 C C . PRO A 1 117 ? -12.297 19.683 3.608 1.00 42.66 117 PRO A C 1
ATOM 868 O O . PRO A 1 117 ? -13.496 19.799 3.847 1.00 42.66 117 PRO A O 1
ATOM 871 N N . ILE A 1 118 ? -11.842 18.718 2.791 1.00 44.06 118 ILE A N 1
ATOM 872 C CA . ILE A 1 118 ? -12.661 17.804 1.961 1.00 44.06 118 ILE A CA 1
ATOM 873 C C . ILE A 1 118 ? -12.818 16.393 2.562 1.00 44.06 118 ILE A C 1
ATOM 875 O O . ILE A 1 118 ? -13.100 15.447 1.839 1.00 44.06 118 ILE A O 1
ATOM 879 N N . ARG A 1 119 ? -12.637 16.177 3.872 1.00 52.00 119 ARG A N 1
ATOM 880 C CA . ARG A 1 119 ? -12.782 14.813 4.443 1.00 52.00 119 ARG A CA 1
ATOM 881 C C . ARG A 1 119 ? -13.860 14.632 5.501 1.00 52.00 119 ARG A C 1
ATOM 883 O O . ARG A 1 119 ? -13.849 13.641 6.218 1.00 52.00 119 ARG A O 1
ATOM 890 N N . SER A 1 120 ? -14.838 15.526 5.571 1.00 44.06 120 SER A N 1
ATOM 891 C CA . SER A 1 120 ? -16.111 15.176 6.199 1.00 44.06 120 SER A CA 1
ATOM 892 C C . SER A 1 120 ? -17.203 15.225 5.144 1.00 44.06 120 SER A C 1
ATOM 894 O O . SER A 1 120 ? -17.611 16.295 4.695 1.00 44.06 120 SER A O 1
ATOM 896 N N . SER A 1 121 ? -17.696 14.049 4.754 1.00 51.44 121 SER A N 1
ATOM 897 C CA . SER A 1 121 ? -18.933 13.892 3.979 1.00 51.44 121 SER A CA 1
ATOM 898 C C . SER A 1 121 ? -20.060 14.769 4.546 1.00 51.44 121 SER A C 1
ATOM 900 O O . SER A 1 121 ? -20.794 15.387 3.785 1.00 51.44 121 SER A O 1
ATOM 902 N N . ALA A 1 122 ? -20.107 14.958 5.870 1.00 47.91 122 ALA A N 1
ATOM 903 C CA . ALA A 1 122 ? -21.022 15.879 6.547 1.00 47.91 122 ALA A CA 1
ATOM 904 C C . ALA A 1 122 ? -20.857 17.363 6.146 1.00 47.91 122 ALA A C 1
ATOM 906 O O . ALA A 1 122 ? -21.851 18.063 5.956 1.00 47.91 122 ALA A O 1
ATOM 907 N N . ARG A 1 123 ? -19.625 17.868 5.986 1.00 48.12 123 ARG A N 1
ATOM 908 C CA . ARG A 1 123 ? -19.381 19.273 5.608 1.00 48.12 123 ARG A CA 1
ATOM 909 C C . ARG A 1 123 ? -19.499 19.484 4.101 1.00 48.12 123 ARG A C 1
ATOM 911 O O . ARG A 1 123 ? -19.957 20.536 3.680 1.00 48.12 123 ARG A O 1
ATOM 918 N N . LEU A 1 124 ? -19.171 18.471 3.301 1.00 49.22 124 LEU A N 1
ATOM 919 C CA . LEU A 1 124 ? -19.448 18.434 1.862 1.00 49.22 124 LEU A CA 1
ATOM 920 C C . LEU A 1 124 ? -20.949 18.482 1.560 1.00 49.22 124 LEU A C 1
ATOM 922 O O . LEU A 1 124 ? -21.370 19.243 0.693 1.00 49.22 124 LEU A O 1
ATOM 926 N N . LEU A 1 125 ? -21.764 17.732 2.308 1.00 50.41 125 LEU A N 1
ATOM 927 C CA . LEU A 1 125 ? -23.221 17.775 2.173 1.00 50.41 125 LEU A CA 1
ATOM 928 C C . LEU A 1 125 ? -23.779 19.155 2.568 1.00 50.41 125 LEU A C 1
ATOM 930 O O . LEU A 1 125 ? -24.643 19.687 1.873 1.00 50.41 125 LEU A O 1
ATOM 934 N N . ALA A 1 126 ? -23.231 19.767 3.625 1.00 53.84 126 ALA A N 1
ATOM 935 C CA . ALA A 1 126 ? -23.588 21.121 4.056 1.00 53.84 126 ALA A CA 1
ATOM 936 C C . ALA A 1 126 ? -23.141 22.218 3.068 1.00 53.84 126 ALA A C 1
ATOM 938 O O . ALA A 1 126 ? -23.840 23.207 2.882 1.00 53.84 126 ALA A O 1
ATOM 939 N N . LEU A 1 127 ? -21.999 22.054 2.397 1.00 48.84 127 LEU A N 1
ATOM 940 C CA . LEU A 1 127 ? -21.538 22.987 1.361 1.00 48.84 127 LEU A CA 1
ATOM 941 C C . LEU A 1 127 ? -22.301 22.800 0.041 1.00 48.84 127 LEU A C 1
ATOM 943 O O . LEU A 1 127 ? -22.531 23.776 -0.674 1.00 48.84 127 LEU A O 1
ATOM 947 N N . ARG A 1 128 ? -22.754 21.574 -0.259 1.00 53.06 128 ARG A N 1
ATOM 948 C CA . ARG A 1 128 ? -23.647 21.280 -1.390 1.00 53.06 128 ARG A CA 1
ATOM 949 C C . ARG A 1 128 ? -25.040 21.873 -1.183 1.00 53.06 128 ARG A C 1
ATOM 951 O O . ARG A 1 128 ? -25.582 22.422 -2.136 1.00 53.06 128 ARG A O 1
ATOM 958 N N . SER A 1 129 ? -25.594 21.839 0.034 1.00 53.47 129 SER A N 1
ATOM 959 C CA . SER A 1 129 ? -26.869 22.518 0.330 1.00 53.47 129 SER A CA 1
ATOM 960 C C . SER A 1 129 ? -26.768 24.047 0.259 1.00 53.47 129 SER A C 1
ATOM 962 O O . SER A 1 129 ? -27.775 24.711 0.037 1.00 53.47 129 SER A O 1
ATOM 964 N N . GLN A 1 130 ? -25.557 24.600 0.378 1.00 61.88 130 GLN A N 1
ATOM 965 C CA . GLN A 1 130 ? -25.273 26.034 0.259 1.00 61.88 130 GLN A CA 1
ATOM 966 C C . GLN A 1 130 ? -24.797 26.462 -1.144 1.00 61.88 130 GLN A C 1
ATOM 968 O O . GLN A 1 130 ? -24.570 27.648 -1.364 1.00 61.88 130 GLN A O 1
ATOM 973 N N . GLY A 1 131 ? -24.639 25.533 -2.098 1.00 52.72 131 GLY A N 1
ATOM 974 C CA . GLY A 1 131 ? -24.228 25.843 -3.476 1.00 52.72 131 GLY A CA 1
ATOM 975 C C . GLY A 1 131 ? -22.768 26.292 -3.644 1.00 52.72 131 GLY A C 1
ATOM 976 O O . GLY A 1 131 ? -22.432 26.894 -4.659 1.00 52.72 131 GLY A O 1
ATOM 977 N N . LEU A 1 132 ? -21.894 26.012 -2.670 1.00 53.72 132 LEU A N 1
ATOM 978 C CA . LEU A 1 132 ? -20.515 26.527 -2.613 1.00 53.72 132 LEU A CA 1
ATOM 979 C C . LEU A 1 132 ? -19.436 25.501 -3.022 1.00 53.72 132 LEU A C 1
ATOM 981 O O . LEU A 1 132 ? -18.244 25.779 -2.892 1.00 53.72 132 LEU A O 1
ATOM 985 N N . ALA A 1 133 ? -19.819 24.309 -3.493 1.00 52.97 133 ALA A N 1
ATOM 986 C CA . ALA A 1 133 ? -18.879 23.237 -3.839 1.00 52.97 133 ALA A CA 1
ATOM 987 C C . ALA A 1 133 ? -18.451 23.283 -5.330 1.00 52.97 133 ALA A C 1
ATOM 989 O O . ALA A 1 133 ? -19.324 23.254 -6.200 1.00 52.97 133 ALA A O 1
ATOM 990 N N . PRO A 1 134 ? -17.140 23.318 -5.658 1.00 51.69 134 PRO A N 1
ATOM 991 C CA . PRO A 1 134 ? -16.665 23.342 -7.045 1.00 51.69 134 PRO A CA 1
ATOM 992 C C . PRO A 1 134 ? -16.865 22.007 -7.798 1.00 51.69 134 PRO A C 1
ATOM 994 O O . PRO A 1 134 ? -16.725 20.945 -7.190 1.00 51.69 134 PRO A O 1
AT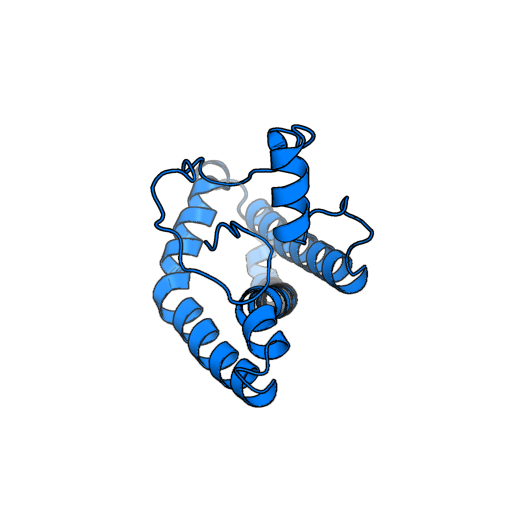OM 997 N N . PRO A 1 135 ? -17.073 22.017 -9.133 1.00 46.09 135 PRO A N 1
ATOM 998 C CA . PRO A 1 135 ? -17.362 20.807 -9.924 1.00 46.09 135 PRO A CA 1
ATOM 999 C C . PRO A 1 135 ? -16.247 19.752 -9.934 1.00 46.09 135 PRO A C 1
ATOM 1001 O O . PRO A 1 135 ? -16.509 18.566 -10.096 1.00 46.09 135 PRO A O 1
ATOM 1004 N N . TRP A 1 136 ? -14.996 20.169 -9.739 1.00 46.69 136 TRP A N 1
ATOM 1005 C CA . TRP A 1 136 ? -13.821 19.291 -9.745 1.00 46.69 136 TRP A CA 1
ATOM 1006 C C . TRP A 1 136 ? -13.615 18.521 -8.426 1.00 46.69 136 TRP A C 1
ATOM 1008 O O . TRP A 1 136 ? -12.674 17.743 -8.317 1.00 46.69 136 TRP A O 1
ATOM 1018 N N . TRP A 1 137 ? -14.483 18.718 -7.422 1.00 42.19 137 TRP A N 1
ATOM 1019 C CA . TRP A 1 137 ? -14.434 18.012 -6.128 1.00 42.19 137 TRP A CA 1
ATOM 1020 C C . TRP A 1 137 ? -15.056 16.611 -6.173 1.00 42.19 137 TRP A C 1
ATOM 1022 O O . TRP A 1 137 ? -14.996 15.883 -5.183 1.00 42.19 137 TRP A O 1
ATOM 1032 N N . ILE A 1 138 ? -15.653 16.228 -7.302 1.00 39.31 138 ILE A N 1
ATOM 1033 C CA . ILE A 1 138 ? -16.277 14.921 -7.499 1.00 39.31 138 ILE A CA 1
ATOM 1034 C C . ILE A 1 138 ? -15.417 14.124 -8.477 1.00 39.31 138 ILE A C 1
ATOM 1036 O O . ILE A 1 138 ? -15.578 14.207 -9.692 1.00 39.31 138 ILE A O 1
ATOM 1040 N N . GLY A 1 139 ? -14.506 13.319 -7.940 1.00 39.12 139 GLY A N 1
ATOM 1041 C CA . GLY A 1 139 ? -14.086 12.110 -8.634 1.00 39.12 139 GLY A CA 1
ATOM 1042 C C . GLY A 1 139 ? -15.151 11.038 -8.411 1.00 39.12 139 GLY A C 1
ATOM 1043 O O . GLY A 1 139 ? -15.132 10.396 -7.368 1.00 39.12 139 GLY A O 1
ATOM 1044 N N . GLY A 1 140 ? -16.074 10.865 -9.364 1.00 33.12 140 GLY A N 1
ATOM 1045 C CA . GLY A 1 140 ? -16.955 9.688 -9.443 1.00 33.12 140 GLY A CA 1
ATOM 1046 C C . GLY A 1 140 ? -18.461 9.936 -9.268 1.00 33.12 140 GLY A C 1
ATOM 1047 O O . GLY A 1 140 ? -18.919 10.287 -8.189 1.00 33.12 140 GLY A O 1
ATOM 1048 N N . SER A 1 141 ? -19.188 9.704 -10.371 1.00 36.56 141 SER A N 1
ATOM 1049 C CA . SER A 1 141 ? -20.616 9.348 -10.515 1.00 36.56 141 SER A CA 1
ATOM 1050 C C . SER A 1 141 ? -21.686 10.210 -9.821 1.00 36.56 141 SER A C 1
ATOM 1052 O O . SER A 1 141 ? -22.041 10.041 -8.657 1.00 36.56 141 SER A O 1
ATOM 1054 N N . GLY A 1 142 ? -22.318 11.072 -10.626 1.00 34.84 142 GLY A N 1
ATOM 1055 C CA . GLY A 1 142 ? -23.565 11.755 -10.295 1.00 34.84 142 GLY A CA 1
ATOM 1056 C C . GLY A 1 142 ? -24.748 10.793 -10.187 1.00 34.84 142 GLY A C 1
ATOM 1057 O O . GLY A 1 142 ? -25.483 10.608 -11.152 1.00 34.84 142 GLY A O 1
ATOM 1058 N N . HIS A 1 143 ? -24.960 10.230 -9.000 1.00 38.16 143 HIS A N 1
ATOM 1059 C CA . HIS A 1 143 ? -26.251 9.654 -8.637 1.00 38.16 143 HIS A CA 1
ATOM 1060 C C . HIS A 1 143 ? -27.078 10.695 -7.876 1.00 38.16 143 HIS A C 1
ATOM 1062 O O . HIS A 1 143 ? -26.651 11.258 -6.866 1.00 38.16 143 HIS A O 1
ATOM 1068 N N . ASP A 1 144 ? -28.253 10.992 -8.428 1.00 37.94 144 ASP A N 1
ATOM 1069 C CA . ASP A 1 144 ? -29.245 11.901 -7.866 1.00 37.94 144 ASP A CA 1
ATOM 1070 C C . ASP A 1 144 ? -29.773 11.334 -6.534 1.00 37.94 144 ASP A C 1
ATOM 1072 O O . ASP A 1 144 ? -30.238 10.199 -6.462 1.00 37.94 144 ASP A O 1
ATOM 1076 N N . CYS A 1 145 ? -29.713 12.119 -5.454 1.00 41.19 145 CYS A N 1
ATOM 1077 C CA . CYS A 1 145 ? -30.105 11.697 -4.100 1.00 41.19 145 CYS A CA 1
ATOM 1078 C C . CYS A 1 145 ? -31.632 11.578 -3.908 1.00 41.19 145 CYS A C 1
ATOM 1080 O O . CYS A 1 145 ? -32.111 11.578 -2.776 1.00 41.19 145 CYS A O 1
ATOM 1082 N N . ARG A 1 146 ? -32.417 11.541 -4.990 1.00 43.62 146 ARG A N 1
ATOM 1083 C CA . ARG A 1 146 ? -33.882 11.438 -4.944 1.00 43.62 146 ARG A CA 1
ATOM 1084 C C . ARG A 1 146 ? -34.405 10.006 -4.834 1.00 43.62 146 ARG A C 1
ATOM 1086 O O . ARG A 1 146 ? -35.573 9.847 -4.496 1.00 43.62 146 ARG A O 1
ATOM 1093 N N . GLU A 1 147 ? -33.577 8.990 -5.079 1.00 40.91 147 GLU A N 1
ATOM 1094 C CA . GLU A 1 147 ? -34.042 7.593 -5.160 1.00 40.91 147 GLU A CA 1
ATOM 1095 C C . GLU A 1 147 ? -33.771 6.731 -3.916 1.00 40.91 147 GLU A C 1
ATOM 1097 O O . GLU A 1 147 ? -34.272 5.612 -3.827 1.00 40.91 147 GLU A O 1
ATOM 1102 N N . LEU A 1 148 ? -33.034 7.229 -2.918 1.00 41.47 148 LEU A N 1
ATOM 1103 C CA . LEU A 1 148 ? -32.700 6.447 -1.722 1.00 41.47 148 LEU A CA 1
ATOM 1104 C C . LEU A 1 148 ? -33.619 6.827 -0.555 1.00 41.47 148 LEU A C 1
ATOM 1106 O O . LEU A 1 148 ? -33.551 7.927 -0.006 1.00 41.47 148 LEU A O 1
ATOM 1110 N N . GLY A 1 149 ? -34.520 5.901 -0.217 1.00 34.53 149 GLY A N 1
ATOM 1111 C CA . GLY A 1 149 ? -35.520 6.035 0.840 1.00 34.53 149 GLY A CA 1
ATOM 1112 C C . GLY A 1 149 ? -34.923 6.408 2.201 1.00 34.53 149 GLY A C 1
ATOM 1113 O O . GLY A 1 149 ? -33.906 5.875 2.638 1.00 34.53 149 GLY A O 1
ATOM 1114 N N . SER A 1 150 ? -35.581 7.344 2.882 1.00 37.75 150 SER A N 1
ATOM 1115 C CA . SER A 1 150 ? -35.167 7.904 4.167 1.00 37.75 150 SER A CA 1
ATOM 1116 C C . SER A 1 150 ? -35.458 6.958 5.337 1.00 37.75 150 SER A C 1
ATOM 1118 O O . SER A 1 150 ? -36.621 6.645 5.591 1.00 37.75 150 SER A O 1
ATOM 1120 N N . VAL A 1 151 ? -34.434 6.579 6.106 1.00 38.78 151 VAL A N 1
ATOM 1121 C CA . VAL A 1 151 ? -34.603 5.973 7.439 1.00 38.78 151 VAL A CA 1
ATOM 1122 C C . VAL A 1 151 ? -34.596 7.061 8.527 1.00 38.78 151 VAL A C 1
ATOM 1124 O O . VAL A 1 151 ? -33.728 7.936 8.499 1.00 38.78 151 VAL A O 1
ATOM 1127 N N . PRO A 1 152 ? -35.546 7.054 9.482 1.00 34.84 152 PRO A N 1
ATOM 1128 C CA . PRO A 1 152 ? -35.617 8.074 10.525 1.00 34.84 152 PRO A CA 1
ATOM 1129 C C . PRO A 1 152 ? -34.541 7.848 11.598 1.00 34.84 152 PRO A C 1
ATOM 1131 O O . PRO A 1 152 ? -34.479 6.787 12.218 1.00 34.84 152 PRO A O 1
ATOM 1134 N N . PHE A 1 153 ? -33.708 8.864 11.843 1.00 38.47 153 PHE A N 1
ATOM 1135 C CA . PHE A 1 153 ? -32.752 8.897 12.953 1.00 38.47 153 PHE A CA 1
ATOM 1136 C C . PHE A 1 153 ? -33.368 9.672 14.125 1.00 38.47 153 PHE A C 1
ATOM 1138 O O . PHE A 1 153 ? -33.828 10.804 13.964 1.00 38.47 153 PHE A O 1
ATOM 1145 N N . ALA A 1 154 ? -33.394 9.065 15.311 1.00 36.94 154 ALA A N 1
ATOM 1146 C CA . ALA A 1 154 ? -33.920 9.671 16.531 1.00 36.94 154 ALA A CA 1
ATOM 1147 C C . ALA A 1 154 ? -32.972 10.775 17.032 1.00 36.94 154 ALA A C 1
ATOM 1149 O O . ALA A 1 154 ? -32.078 10.529 17.836 1.00 36.94 154 ALA A O 1
ATOM 1150 N N . GLY A 1 155 ? -33.139 11.994 16.516 1.00 41.00 155 GLY A N 1
ATOM 1151 C CA . GLY A 1 155 ? -32.318 13.131 16.923 1.00 41.00 155 GLY A CA 1
ATOM 1152 C C . GLY A 1 155 ? -32.428 14.345 16.010 1.00 41.00 155 GLY A C 1
ATOM 1153 O O . GLY A 1 155 ? -31.413 14.783 15.488 1.00 41.00 155 GLY A O 1
ATOM 1154 N N . GLY A 1 156 ? -33.639 14.875 15.807 1.00 37.34 156 GLY A N 1
ATOM 1155 C CA . GLY A 1 156 ? -33.892 16.306 15.554 1.00 37.34 156 GLY A CA 1
ATOM 1156 C C . GLY A 1 156 ? -33.218 17.021 14.371 1.00 37.34 156 GLY A C 1
ATOM 1157 O O . GLY A 1 156 ? -33.332 18.240 14.293 1.00 37.34 156 GLY A O 1
ATOM 1158 N N . TYR A 1 157 ? -32.555 16.318 13.453 1.00 37.25 157 TYR A N 1
ATOM 1159 C CA . TYR A 1 157 ? -32.019 16.880 12.213 1.00 37.25 157 TYR A CA 1
ATOM 1160 C C . TYR A 1 157 ? -32.495 16.028 11.040 1.00 37.25 157 TYR A C 1
ATOM 1162 O O . TYR A 1 157 ? -31.923 14.985 10.719 1.00 37.25 157 TYR A O 1
ATOM 1170 N N . ASP A 1 158 ? -33.593 16.466 10.431 1.00 34.75 158 ASP A N 1
ATOM 1171 C CA . ASP A 1 158 ? -34.212 15.784 9.306 1.00 34.75 158 ASP A CA 1
ATOM 1172 C C . ASP A 1 158 ? -33.290 15.796 8.079 1.00 34.75 158 ASP A C 1
ATOM 1174 O O . ASP A 1 158 ? -32.984 16.848 7.516 1.00 34.75 158 ASP A O 1
ATOM 1178 N N . ARG A 1 159 ? -32.968 14.577 7.625 1.00 40.75 159 ARG A N 1
ATOM 1179 C CA . ARG A 1 159 ? -32.316 14.186 6.359 1.00 40.75 159 ARG A CA 1
ATOM 1180 C C . ARG A 1 159 ? -30.786 14.173 6.357 1.00 40.75 159 ARG A C 1
ATOM 1182 O O . ARG A 1 159 ? -30.130 15.017 5.751 1.00 40.75 159 ARG A O 1
ATOM 1189 N N . LEU A 1 160 ? -30.222 13.094 6.900 1.00 40.12 160 LEU A N 1
ATOM 1190 C CA . LEU A 1 160 ? -28.939 12.577 6.422 1.00 40.12 160 LEU A CA 1
ATOM 1191 C C . LEU A 1 160 ? -29.196 11.720 5.168 1.00 40.12 160 LEU A C 1
ATOM 1193 O O . LEU A 1 160 ? -29.902 10.718 5.245 1.00 40.12 160 LEU A O 1
ATOM 1197 N N . CYS A 1 161 ? -28.624 12.096 4.022 1.00 30.38 161 CYS A N 1
ATOM 1198 C CA . CYS A 1 161 ? -28.407 11.139 2.935 1.00 30.38 161 CYS A CA 1
ATOM 1199 C C . CYS A 1 161 ? -27.293 10.195 3.392 1.00 30.38 161 CYS A C 1
ATOM 1201 O O . CYS A 1 161 ? -26.132 10.600 3.452 1.00 30.38 161 CYS A O 1
ATOM 1203 N N . VAL A 1 162 ? -27.659 8.976 3.773 1.00 32.34 162 VAL A N 1
ATOM 1204 C CA . VAL A 1 162 ? -26.700 7.894 3.988 1.00 32.34 162 VAL A CA 1
ATOM 1205 C C . VAL A 1 162 ? -26.456 7.265 2.618 1.00 32.34 162 VAL A C 1
ATOM 1207 O O . VAL A 1 162 ? -27.406 6.812 1.982 1.00 32.34 162 VAL A O 1
ATOM 1210 N N . VAL A 1 163 ? -25.210 7.325 2.147 1.00 35.50 163 VAL A N 1
ATOM 1211 C CA . VAL A 1 163 ? -24.697 6.368 1.156 1.00 35.50 163 VAL A CA 1
ATOM 1212 C C . VAL A 1 163 ? -24.268 5.130 1.924 1.00 35.50 163 VAL A C 1
ATOM 1214 O O . VAL A 1 163 ? -23.640 5.326 2.992 1.00 35.50 163 VAL A O 1
#

Foldseek 3Di:
DVCCVVCVVVLVVLCVVLLVLLVVLVLVVVLCVPCVVCCVVVVDPPVVSVVVSVVVVVCCCVPPVVVVVVCVCVVPDDVVVCVVPVVVVSVVSSVVSNVNSVVSVVVVVVPQDPDPNLPDPVVVVVCVVVVNDDPVSDPDDDDDLPPDDDDDDPDDDPDDSDD

Sequence (163 aa):
MLIIAQHGEIFIILACLFGFFMAWGVGANDVANAMGTSVGSKAITIKQAILIAVVFEFLGAWLAGGEVTNTIRKGIIDPELLQDDPQLLVYGMLAALLAAGTWLLVASMRGGQFLPPIRSSARLLALRSQGLAPPWWIGGSGHDCRELGSVPFAGGYDRLCVV

Radius of gyration: 21.07 Å; chains: 1; bounding box: 59×39×47 Å